Protein AF-A0A947XN58-F1 (afdb_monomer_lite)

Sequence (104 aa):
TLIREDIRVDLPVDSLLEDTEYKRYYKTSRGFSGKNVELFLGNFVSLLARERVGAKKAFDRLQTWECWPVIRDHYAAKDMSEHDIYKHIKKLLEERSVRWGRAI

Foldseek 3Di:
DDDDDPDDDDDPDPPCPVVDPPPPDDDDPVDDDCVVLVVVLLVLLVVCLVVVHALVNSLVVCCPDPCNVVNQVSQVVVVDHSVNVSVVSNVSSVVSNCVVPDDD

Secondary structure (DSSP, 8-state):
---------------GGGT-----PPPPTT---THHHHHHHHHHHHHHHHTT--HHHHHHHHHTSTTHHHHHHHHHTTT--HHHHHHHHHHHHHHHHHHHS---

Structure (mmCIF, N/CA/C/O backbone):
data_AF-A0A947XN58-F1
#
_entry.id   AF-A0A947XN58-F1
#
loop_
_atom_site.group_PDB
_atom_site.id
_atom_site.type_symbol
_atom_site.label_atom_id
_atom_site.label_alt_id
_atom_site.label_comp_id
_atom_site.label_asym_id
_atom_site.label_entity_id
_atom_site.label_seq_id
_atom_site.pdbx_PDB_ins_code
_atom_site.Cartn_x
_atom_site.Cartn_y
_atom_site.Cartn_z
_atom_site.occupancy
_atom_site.B_iso_or_equiv
_atom_site.auth_seq_id
_atom_site.auth_comp_id
_atom_site.auth_asym_id
_atom_site.auth_atom_id
_atom_site.pdbx_PDB_model_num
ATOM 1 N N . THR A 1 1 ? 36.609 -21.634 23.916 1.00 39.34 1 THR A N 1
ATOM 2 C CA . THR A 1 1 ? 37.155 -20.266 23.841 1.00 39.34 1 THR A CA 1
ATOM 3 C C . THR A 1 1 ? 38.098 -20.210 22.663 1.00 39.34 1 THR A C 1
ATOM 5 O O . THR A 1 1 ? 39.184 -20.758 22.751 1.00 39.34 1 THR A O 1
ATOM 8 N N . LEU A 1 2 ? 37.630 -19.700 21.523 1.00 42.56 2 LEU A N 1
ATOM 9 C CA . LEU A 1 2 ? 38.422 -19.603 20.294 1.00 42.56 2 LEU A CA 1
ATOM 10 C C . LEU A 1 2 ? 39.197 -18.284 20.342 1.00 42.56 2 LEU A C 1
ATOM 12 O O . LEU A 1 2 ? 38.598 -17.217 20.467 1.00 42.56 2 LEU A O 1
ATOM 16 N N . ILE A 1 3 ? 40.520 -18.398 20.342 1.00 45.19 3 ILE A N 1
ATOM 17 C CA . ILE A 1 3 ? 41.468 -17.291 20.428 1.00 45.19 3 ILE A CA 1
ATOM 18 C C . ILE A 1 3 ? 41.313 -16.418 19.173 1.00 45.19 3 ILE A C 1
ATOM 20 O O . ILE A 1 3 ? 41.484 -16.890 18.052 1.00 45.19 3 ILE A O 1
ATOM 24 N N . ARG A 1 4 ? 40.941 -15.149 19.381 1.00 55.91 4 ARG A N 1
ATOM 25 C CA . ARG A 1 4 ? 41.134 -14.054 18.423 1.00 55.91 4 ARG A CA 1
ATOM 26 C C . ARG A 1 4 ? 42.607 -13.668 18.491 1.00 55.91 4 ARG A C 1
ATOM 28 O O . ARG A 1 4 ? 43.009 -13.009 19.444 1.00 55.91 4 ARG A O 1
ATOM 35 N N . GLU A 1 5 ? 43.386 -14.076 17.503 1.00 51.00 5 GLU A N 1
ATOM 36 C CA . GLU A 1 5 ? 44.683 -13.464 17.228 1.00 51.00 5 GLU A CA 1
ATOM 37 C C . GLU A 1 5 ? 44.503 -12.499 16.056 1.00 51.00 5 GLU A C 1
ATOM 39 O O . GLU A 1 5 ? 44.243 -12.904 14.924 1.00 51.00 5 GLU A O 1
ATOM 44 N N . ASP A 1 6 ? 44.575 -11.203 16.364 1.00 54.19 6 ASP A N 1
ATOM 45 C CA . ASP A 1 6 ? 44.672 -10.131 15.377 1.00 54.19 6 ASP A CA 1
ATOM 46 C C . ASP A 1 6 ? 46.036 -10.239 14.688 1.00 54.19 6 ASP A C 1
ATOM 48 O O . ASP A 1 6 ? 47.057 -9.763 15.190 1.00 54.19 6 ASP A O 1
ATOM 52 N N . ILE A 1 7 ? 46.062 -10.880 13.524 1.00 62.53 7 ILE A N 1
ATOM 53 C CA . ILE A 1 7 ? 47.239 -10.902 12.660 1.00 62.53 7 ILE A CA 1
ATOM 54 C C . ILE A 1 7 ? 47.328 -9.530 11.983 1.00 62.53 7 ILE A C 1
ATOM 56 O O . ILE A 1 7 ? 46.573 -9.229 11.058 1.00 62.53 7 ILE A O 1
ATOM 60 N N . ARG A 1 8 ? 48.255 -8.682 12.440 1.00 55.50 8 ARG A N 1
ATOM 61 C CA . ARG A 1 8 ? 48.640 -7.462 11.718 1.00 55.50 8 ARG A CA 1
ATOM 62 C C . ARG A 1 8 ? 49.710 -7.815 10.696 1.00 55.50 8 ARG A C 1
ATOM 64 O O . ARG A 1 8 ? 50.862 -8.045 11.049 1.00 55.50 8 ARG A O 1
ATOM 71 N N . VAL A 1 9 ? 49.297 -7.886 9.437 1.00 56.56 9 VAL A N 1
ATOM 72 C CA . VAL A 1 9 ? 50.190 -8.050 8.291 1.00 56.56 9 VAL A CA 1
ATOM 73 C C . VAL A 1 9 ? 50.548 -6.655 7.785 1.00 56.56 9 VAL A C 1
ATOM 75 O O . VAL A 1 9 ? 49.689 -5.969 7.240 1.00 56.56 9 VAL A O 1
ATOM 78 N N . ASP A 1 10 ? 51.793 -6.232 7.998 1.00 53.75 10 ASP A N 1
ATOM 79 C CA . ASP A 1 10 ? 52.326 -4.981 7.452 1.00 53.75 10 ASP A CA 1
ATOM 80 C C . ASP A 1 10 ? 53.003 -5.301 6.112 1.00 53.75 10 ASP A C 1
ATOM 82 O O . ASP A 1 10 ? 54.146 -5.757 6.055 1.00 53.75 10 ASP A O 1
ATOM 86 N N . LEU A 1 11 ? 52.236 -5.188 5.027 1.00 64.81 11 LEU A N 1
ATOM 87 C CA . LEU A 1 11 ? 52.745 -5.267 3.660 1.00 64.81 11 LEU A CA 1
ATOM 88 C C . LEU A 1 11 ? 52.717 -3.851 3.076 1.00 64.81 11 LEU A C 1
ATOM 90 O O . LEU A 1 11 ? 51.692 -3.180 3.212 1.00 64.81 11 LEU A O 1
ATOM 94 N N . PRO A 1 12 ? 53.772 -3.402 2.375 1.00 53.25 12 PRO A N 1
ATOM 95 C CA . PRO A 1 12 ? 53.754 -2.139 1.654 1.00 53.25 12 PRO A CA 1
ATOM 96 C C . PRO A 1 12 ? 52.951 -2.341 0.364 1.00 53.25 12 PRO A C 1
ATOM 98 O O . PRO A 1 12 ? 53.505 -2.485 -0.722 1.00 53.25 12 PRO A O 1
ATOM 101 N N . VAL A 1 13 ? 51.632 -2.459 0.498 1.00 60.12 13 VAL A N 1
ATOM 102 C CA . VAL A 1 13 ? 50.703 -2.406 -0.629 1.00 60.12 13 VAL A CA 1
ATOM 103 C C . VAL A 1 13 ? 50.134 -1.001 -0.638 1.00 60.12 13 VAL A C 1
ATOM 105 O O . VAL A 1 13 ? 49.582 -0.561 0.371 1.00 60.12 13 VAL A O 1
ATOM 108 N N . ASP A 1 14 ? 50.272 -0.305 -1.765 1.00 57.78 14 ASP A N 1
ATOM 109 C CA . ASP A 1 14 ? 49.612 0.980 -1.962 1.00 57.78 14 ASP A CA 1
ATOM 110 C C . ASP A 1 14 ? 48.118 0.822 -1.666 1.00 57.78 14 ASP A C 1
ATOM 112 O O . ASP A 1 14 ? 47.419 -0.035 -2.216 1.00 57.78 14 ASP A O 1
ATOM 116 N N . SER A 1 15 ? 47.639 1.626 -0.724 1.00 53.34 15 SER A N 1
ATOM 117 C CA . SER A 1 15 ? 46.246 1.630 -0.319 1.00 53.34 15 SER A CA 1
ATOM 118 C C . SER A 1 15 ? 45.392 2.128 -1.486 1.00 53.34 15 SER A C 1
ATOM 120 O O . SER A 1 15 ? 45.261 3.329 -1.700 1.00 53.34 15 SER A O 1
ATOM 122 N N . LEU A 1 16 ? 44.743 1.209 -2.209 1.00 58.34 16 LEU A N 1
ATOM 123 C CA . LEU A 1 16 ? 43.744 1.521 -3.246 1.00 58.34 16 LEU A CA 1
ATOM 124 C C . LEU A 1 16 ? 42.492 2.242 -2.696 1.00 58.34 16 LEU A C 1
ATOM 126 O O . LEU A 1 16 ? 41.531 2.452 -3.435 1.00 58.34 16 LEU A O 1
ATOM 130 N N . LEU A 1 17 ? 42.474 2.624 -1.410 1.00 55.31 17 LEU A N 1
ATOM 131 C CA . LEU A 1 17 ? 41.397 3.414 -0.811 1.00 55.31 17 LEU A CA 1
ATOM 132 C C . LEU A 1 17 ? 41.204 4.763 -1.516 1.00 55.31 17 LEU A C 1
ATOM 134 O O . LEU A 1 17 ? 40.074 5.246 -1.552 1.00 55.31 17 LEU A O 1
ATOM 138 N N . GLU A 1 18 ? 42.259 5.343 -2.097 1.00 55.34 18 GLU A N 1
ATOM 139 C CA . GLU A 1 18 ? 42.155 6.606 -2.845 1.00 55.34 18 GLU A CA 1
ATOM 140 C C . GLU A 1 18 ? 41.527 6.435 -4.242 1.00 55.34 18 GLU A C 1
ATOM 142 O O . GLU A 1 18 ? 40.944 7.387 -4.755 1.00 55.34 18 GLU A O 1
ATOM 147 N N . ASP A 1 19 ? 41.537 5.222 -4.813 1.00 53.28 19 ASP A N 1
ATOM 148 C CA . ASP A 1 19 ? 41.035 4.937 -6.172 1.00 53.28 19 ASP A CA 1
ATOM 149 C C . ASP A 1 19 ? 39.647 4.274 -6.209 1.00 53.28 19 ASP A C 1
ATOM 151 O O . ASP A 1 19 ? 39.049 4.075 -7.272 1.00 53.28 19 ASP A O 1
ATOM 155 N N . THR A 1 20 ? 39.072 3.940 -5.053 1.00 55.59 20 THR A N 1
ATOM 156 C CA . THR A 1 20 ? 37.692 3.449 -4.997 1.00 55.59 20 THR A CA 1
ATOM 157 C C . THR A 1 20 ? 36.690 4.600 -4.976 1.00 55.59 20 THR A C 1
ATOM 159 O O . THR A 1 20 ? 36.164 4.975 -3.929 1.00 55.59 20 THR A O 1
ATOM 162 N N . GLU A 1 21 ? 36.347 5.135 -6.151 1.00 57.38 21 GLU A N 1
ATOM 163 C CA . GLU A 1 21 ? 35.138 5.950 -6.295 1.00 57.38 21 GLU A CA 1
ATOM 164 C C . GLU A 1 21 ? 33.920 5.105 -5.891 1.00 57.38 21 GLU A C 1
ATOM 166 O O . GLU A 1 21 ? 33.488 4.203 -6.617 1.00 57.38 21 GLU A O 1
ATOM 171 N N . TYR A 1 22 ? 33.326 5.400 -4.732 1.00 57.16 22 TYR A N 1
ATOM 172 C CA . TYR A 1 22 ? 32.041 4.830 -4.337 1.00 57.16 22 TYR A CA 1
ATOM 173 C C . TYR A 1 22 ? 30.946 5.358 -5.278 1.00 57.16 22 TYR A C 1
ATOM 175 O O . TYR A 1 22 ? 30.226 6.313 -4.981 1.00 57.16 22 TYR A O 1
ATOM 183 N N . LYS A 1 23 ? 30.809 4.743 -6.457 1.00 59.72 23 LYS A N 1
ATOM 184 C CA . LYS A 1 23 ? 29.714 5.027 -7.384 1.00 59.72 23 LYS A CA 1
ATOM 185 C C . LYS A 1 23 ? 28.441 4.459 -6.788 1.00 59.72 23 LYS A C 1
ATOM 187 O O . LYS A 1 23 ? 28.154 3.267 -6.870 1.00 59.72 23 LYS A O 1
ATOM 192 N N . ARG A 1 24 ? 27.652 5.329 -6.162 1.00 60.06 24 ARG A N 1
ATOM 193 C CA . ARG A 1 24 ? 26.309 4.985 -5.699 1.00 60.06 24 ARG A CA 1
ATOM 194 C C . ARG A 1 24 ? 25.415 4.784 -6.924 1.00 60.06 24 ARG A C 1
ATOM 196 O O . ARG A 1 24 ? 24.798 5.725 -7.411 1.00 60.06 24 ARG A O 1
ATOM 203 N N . TYR A 1 25 ? 25.369 3.561 -7.445 1.00 61.66 25 TYR A N 1
ATOM 204 C CA . TYR A 1 25 ? 24.481 3.214 -8.550 1.00 61.66 25 TYR A CA 1
ATOM 205 C C . TYR A 1 25 ? 23.022 3.404 -8.117 1.00 61.66 25 TYR A C 1
ATOM 207 O O . TYR A 1 25 ? 22.540 2.759 -7.182 1.00 61.66 25 TYR A O 1
ATOM 215 N N . TYR A 1 26 ? 22.311 4.311 -8.788 1.00 65.44 26 TYR A N 1
ATOM 216 C CA . TYR A 1 26 ? 20.874 4.475 -8.599 1.00 65.44 26 TYR A CA 1
ATOM 217 C C . TYR A 1 26 ? 20.127 3.300 -9.232 1.00 65.44 26 TYR A C 1
ATOM 219 O O . TYR A 1 26 ? 20.509 2.799 -10.292 1.00 65.44 26 TYR A O 1
ATOM 227 N N . LYS A 1 27 ? 19.037 2.861 -8.593 1.00 67.06 27 LYS A N 1
ATOM 228 C CA . LYS A 1 27 ? 18.167 1.842 -9.188 1.00 67.06 27 LYS A CA 1
ATOM 229 C C . LYS A 1 27 ? 17.546 2.397 -10.467 1.00 67.06 27 LYS A C 1
ATOM 231 O O . LYS A 1 27 ? 16.967 3.480 -10.459 1.00 67.06 27 LYS A O 1
ATOM 236 N N . THR A 1 28 ? 17.656 1.641 -11.551 1.00 66.81 28 THR A N 1
ATOM 237 C CA . THR A 1 28 ? 17.031 1.988 -12.827 1.00 66.81 28 THR A CA 1
ATO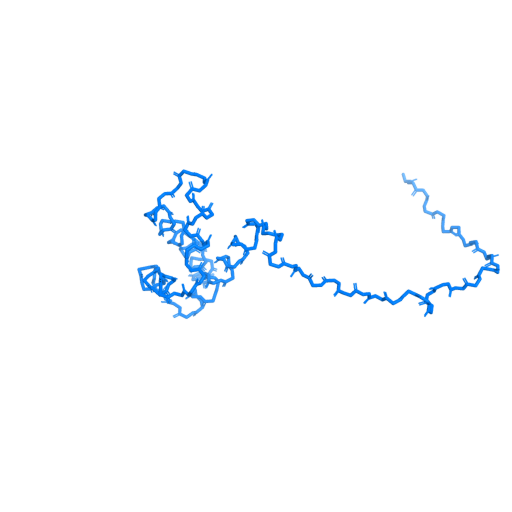M 238 C C . THR A 1 28 ? 15.554 1.597 -12.816 1.00 66.81 28 THR A C 1
ATOM 240 O O . THR A 1 28 ? 15.152 0.645 -12.144 1.00 66.81 28 THR A O 1
ATOM 243 N N . SER A 1 29 ? 14.734 2.305 -13.595 1.00 66.81 29 SER A N 1
ATOM 244 C CA . SER A 1 29 ? 13.294 2.029 -13.732 1.00 66.81 29 SER A CA 1
ATOM 245 C C . SER A 1 29 ? 12.980 0.641 -14.307 1.00 66.81 29 SER A C 1
ATOM 247 O O . SER A 1 29 ? 11.873 0.144 -14.133 1.00 66.81 29 SER A O 1
ATOM 249 N N . ARG A 1 30 ? 13.953 -0.005 -14.965 1.00 64.12 30 ARG A N 1
ATOM 250 C CA . ARG A 1 30 ? 13.805 -1.326 -15.597 1.00 64.12 30 ARG A CA 1
ATOM 251 C C . ARG A 1 30 ? 13.887 -2.499 -14.612 1.00 64.12 30 ARG A C 1
ATOM 253 O O . ARG A 1 30 ? 13.385 -3.572 -14.919 1.00 64.12 30 ARG A O 1
ATOM 260 N N . GLY A 1 31 ? 14.505 -2.310 -13.443 1.00 61.50 31 GLY A N 1
ATOM 261 C CA . GLY A 1 31 ? 14.707 -3.353 -12.431 1.00 61.50 31 GLY A CA 1
ATOM 262 C C . GLY A 1 31 ? 13.688 -3.267 -11.298 1.00 61.50 31 GLY A C 1
ATOM 263 O O . GLY A 1 31 ? 14.055 -2.998 -10.151 1.00 61.50 31 GLY A O 1
ATOM 264 N N . PHE A 1 32 ? 12.402 -3.436 -11.606 1.00 67.50 32 PHE A N 1
ATOM 265 C CA . PHE A 1 32 ? 11.358 -3.383 -10.587 1.00 67.50 32 PHE A CA 1
ATOM 266 C C . PHE A 1 32 ? 11.380 -4.649 -9.719 1.00 67.50 32 PHE A C 1
ATOM 268 O O . PHE A 1 32 ? 10.968 -5.728 -10.130 1.00 67.50 32 PHE A O 1
ATOM 275 N N . SER A 1 33 ? 11.859 -4.508 -8.484 1.00 67.12 33 SER A N 1
ATOM 276 C CA . SER A 1 33 ? 11.679 -5.514 -7.440 1.00 67.12 33 SER A CA 1
ATOM 277 C C . SER A 1 33 ? 10.435 -5.143 -6.643 1.00 67.12 33 SER A C 1
A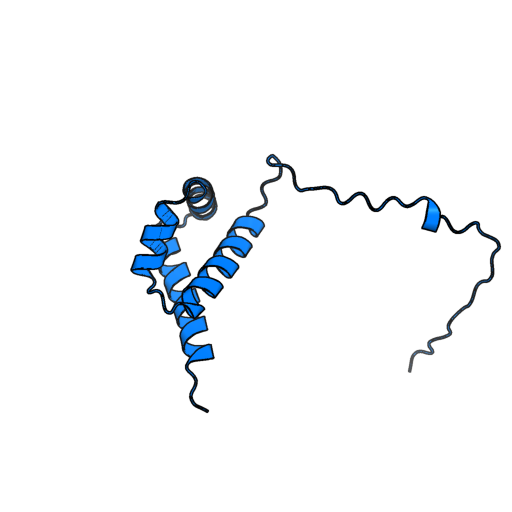TOM 279 O O . SER A 1 33 ? 10.391 -4.058 -6.057 1.00 67.12 33 SER A O 1
ATOM 281 N N . GLY A 1 34 ? 9.452 -6.046 -6.567 1.00 78.56 34 GLY A N 1
ATOM 282 C CA . GLY A 1 34 ? 8.232 -5.866 -5.764 1.00 78.56 34 GLY A CA 1
ATOM 283 C C . GLY A 1 34 ? 8.494 -5.472 -4.301 1.00 78.56 34 GLY A C 1
ATOM 284 O O . GLY A 1 34 ? 7.652 -4.853 -3.659 1.00 78.56 34 GLY A O 1
ATOM 285 N N . LYS A 1 35 ? 9.716 -5.699 -3.803 1.00 84.88 35 LYS A N 1
ATOM 286 C CA . LYS A 1 35 ? 10.190 -5.222 -2.500 1.00 84.88 35 LYS A CA 1
ATOM 287 C C . LYS A 1 35 ? 10.081 -3.703 -2.318 1.00 84.88 35 LYS A C 1
ATOM 289 O O . LYS A 1 35 ? 9.849 -3.247 -1.204 1.00 84.88 35 LYS A O 1
ATOM 294 N N . ASN A 1 36 ? 10.219 -2.908 -3.382 1.00 87.31 36 ASN A N 1
ATOM 295 C CA . ASN A 1 36 ? 10.020 -1.458 -3.292 1.00 87.31 36 ASN A CA 1
ATOM 296 C C . ASN A 1 36 ? 8.553 -1.101 -2.988 1.00 87.31 36 ASN A C 1
ATOM 298 O O . ASN A 1 36 ? 8.322 -0.148 -2.249 1.00 87.31 36 ASN A O 1
ATOM 302 N N . VAL A 1 37 ? 7.578 -1.864 -3.505 1.00 89.50 37 VAL A N 1
ATOM 303 C CA . VAL A 1 37 ? 6.149 -1.663 -3.195 1.00 89.50 37 VAL A CA 1
ATOM 304 C C . VAL A 1 37 ? 5.869 -1.981 -1.735 1.00 89.50 37 VAL A C 1
ATOM 306 O O . VAL A 1 37 ? 5.232 -1.186 -1.049 1.00 89.50 37 VAL A O 1
ATOM 309 N N . GLU A 1 38 ? 6.395 -3.097 -1.235 1.00 89.44 38 GLU A N 1
ATOM 310 C CA . GLU A 1 38 ? 6.224 -3.488 0.168 1.00 89.44 38 GLU A CA 1
ATOM 311 C C . GLU A 1 38 ? 6.850 -2.460 1.125 1.00 89.44 38 GLU A C 1
ATOM 313 O O . GLU A 1 38 ? 6.223 -2.056 2.107 1.00 89.44 38 GLU A O 1
ATOM 318 N N . LEU A 1 39 ? 8.055 -1.968 0.809 1.00 91.00 39 LEU A N 1
ATOM 319 C CA . LEU A 1 39 ? 8.713 -0.900 1.570 1.00 91.00 39 LEU A CA 1
ATOM 320 C C . LEU A 1 39 ? 7.916 0.407 1.529 1.00 91.00 39 LEU A C 1
ATOM 322 O O . LEU A 1 39 ? 7.726 1.046 2.566 1.00 91.00 39 LEU A O 1
ATOM 326 N N . PHE A 1 40 ? 7.438 0.802 0.347 1.00 92.06 40 PHE A N 1
ATOM 327 C CA . PHE A 1 40 ? 6.615 1.996 0.185 1.00 92.06 40 PHE A CA 1
ATOM 328 C C . PHE A 1 40 ? 5.340 1.906 1.027 1.00 92.06 40 PHE A C 1
ATOM 330 O O . PHE A 1 40 ? 5.074 2.815 1.810 1.00 92.06 40 PHE A O 1
ATOM 337 N N . LEU A 1 41 ? 4.597 0.799 0.938 1.00 91.75 41 LEU A N 1
ATOM 338 C CA . LEU A 1 41 ? 3.377 0.596 1.719 1.00 91.75 41 LEU A CA 1
ATOM 339 C C . LEU A 1 41 ? 3.649 0.591 3.223 1.00 91.75 41 LEU A C 1
ATOM 341 O O . LEU A 1 41 ? 2.911 1.219 3.981 1.00 91.75 41 LEU A O 1
ATOM 345 N N . GLY A 1 42 ? 4.735 -0.045 3.665 1.00 91.94 42 GLY A N 1
ATOM 346 C CA . GLY A 1 42 ? 5.150 -0.016 5.065 1.00 91.94 42 GLY A CA 1
ATOM 347 C C . GLY A 1 42 ? 5.406 1.405 5.578 1.00 91.94 42 GLY A C 1
ATOM 348 O O . GLY A 1 42 ? 4.944 1.758 6.670 1.00 91.94 42 GLY A O 1
ATOM 349 N N . ASN A 1 43 ? 6.095 2.235 4.790 1.00 92.75 43 ASN A N 1
ATOM 350 C CA . ASN A 1 43 ? 6.370 3.635 5.126 1.00 92.75 43 ASN A CA 1
ATOM 351 C C . ASN A 1 43 ? 5.100 4.490 5.091 1.00 92.75 43 ASN A C 1
ATOM 353 O O . ASN A 1 43 ? 4.825 5.219 6.042 1.00 92.75 43 ASN A O 1
ATOM 357 N N . PHE A 1 44 ? 4.294 4.346 4.040 1.00 93.12 44 PHE A N 1
ATOM 358 C CA . PHE A 1 44 ? 3.017 5.032 3.866 1.00 93.12 44 PHE A CA 1
ATOM 359 C C . PHE A 1 44 ? 2.088 4.799 5.061 1.00 93.12 44 PHE A C 1
ATOM 361 O O . PHE A 1 44 ? 1.652 5.749 5.710 1.00 93.12 44 PHE A O 1
ATOM 368 N N . VAL A 1 45 ? 1.869 3.536 5.433 1.00 91.88 45 VAL A N 1
ATOM 369 C CA . VAL A 1 45 ? 1.024 3.182 6.581 1.00 91.88 45 VAL A CA 1
ATOM 370 C C . VAL A 1 45 ? 1.603 3.714 7.896 1.00 91.88 45 VAL A C 1
ATOM 372 O O . VAL A 1 45 ? 0.860 4.156 8.770 1.00 91.88 45 VAL A O 1
ATOM 375 N N . SER A 1 46 ? 2.930 3.739 8.035 1.00 89.94 46 SER A N 1
ATOM 376 C CA . SER A 1 46 ? 3.590 4.288 9.227 1.00 89.94 46 SER A CA 1
ATOM 377 C C . SER A 1 46 ? 3.427 5.805 9.371 1.00 89.94 46 SER A C 1
ATOM 379 O O . SER A 1 46 ? 3.404 6.299 10.499 1.00 89.94 46 SER A O 1
ATOM 381 N N . LEU A 1 47 ? 3.329 6.551 8.269 1.00 91.12 47 LEU A N 1
ATOM 382 C CA . LEU A 1 47 ? 3.037 7.988 8.296 1.00 91.12 47 LEU A CA 1
ATOM 383 C C . LEU A 1 47 ? 1.559 8.237 8.611 1.00 91.12 47 LEU A C 1
ATOM 385 O O . LEU A 1 47 ? 1.239 9.023 9.496 1.00 91.12 47 LEU A O 1
ATOM 389 N N . LEU A 1 48 ? 0.656 7.496 7.971 1.00 90.88 48 LEU A N 1
ATOM 390 C CA . LEU A 1 48 ? -0.783 7.629 8.202 1.00 90.88 48 LEU A CA 1
ATOM 391 C C . LEU A 1 48 ? -1.211 7.282 9.630 1.00 90.88 48 LEU A C 1
ATOM 393 O O . LEU A 1 48 ? -2.111 7.923 10.171 1.00 90.88 48 LEU A O 1
ATOM 397 N N . ALA A 1 49 ? -0.557 6.297 10.250 1.00 89.38 49 ALA A N 1
ATOM 398 C CA . ALA A 1 49 ? -0.797 5.951 11.647 1.00 89.38 49 ALA A CA 1
ATOM 399 C C . ALA A 1 49 ? -0.475 7.121 12.597 1.00 89.38 49 ALA A C 1
ATOM 401 O O . ALA A 1 49 ? -1.203 7.332 13.564 1.00 89.38 49 ALA A O 1
ATOM 402 N N . ARG A 1 50 ? 0.573 7.911 12.308 1.00 86.81 50 ARG A N 1
ATOM 403 C CA . ARG A 1 50 ? 0.941 9.097 13.107 1.00 86.81 50 ARG A CA 1
ATOM 404 C C . ARG A 1 50 ? -0.122 10.185 13.025 1.00 86.81 50 ARG A C 1
ATOM 406 O O . ARG A 1 50 ? -0.508 10.742 14.045 1.00 86.81 50 ARG A O 1
ATOM 413 N N . GLU A 1 51 ? -0.659 10.396 11.830 1.00 88.50 51 GLU A N 1
ATOM 414 C CA . GLU A 1 51 ? -1.722 11.369 11.561 1.00 88.50 51 GLU A CA 1
ATOM 415 C C . GLU A 1 51 ? -3.130 10.857 11.932 1.00 88.50 51 GLU A C 1
ATOM 417 O O . GLU A 1 51 ? -4.132 11.508 11.637 1.00 88.50 51 GLU A O 1
ATOM 422 N N . ARG A 1 52 ? -3.237 9.670 12.555 1.00 86.44 52 ARG A N 1
ATOM 423 C CA . ARG A 1 52 ? -4.504 9.010 12.932 1.00 86.44 52 ARG A CA 1
ATOM 424 C C . ARG A 1 52 ? -5.496 8.888 11.766 1.00 86.44 52 ARG A C 1
ATOM 426 O O . ARG A 1 52 ? -6.713 8.975 11.945 1.00 86.44 52 ARG A O 1
ATOM 433 N N . VAL A 1 53 ? -4.987 8.671 10.554 1.00 89.38 53 VAL A N 1
ATOM 434 C CA . VAL A 1 53 ? -5.823 8.520 9.360 1.00 89.38 53 VAL A CA 1
ATOM 435 C C . VAL A 1 53 ? -6.428 7.117 9.323 1.00 89.38 53 VAL A C 1
ATOM 437 O O . VAL A 1 53 ? -5.724 6.112 9.397 1.00 89.38 53 VAL A O 1
ATOM 440 N N . GLY A 1 54 ? -7.752 7.041 9.173 1.00 89.06 54 GLY A N 1
ATOM 441 C CA . GLY A 1 54 ? -8.467 5.771 9.047 1.00 89.06 54 GLY A CA 1
ATOM 442 C C . GLY A 1 54 ? -8.183 5.041 7.728 1.00 89.06 54 GLY A C 1
ATOM 443 O O . GLY A 1 54 ? -7.966 5.666 6.689 1.00 89.06 54 GLY A O 1
ATOM 444 N N . ALA A 1 55 ? -8.274 3.707 7.753 1.00 91.00 55 ALA A N 1
ATOM 445 C CA . ALA A 1 55 ? -7.939 2.835 6.621 1.00 91.00 55 ALA A CA 1
ATOM 446 C C . ALA A 1 55 ? -8.713 3.145 5.330 1.00 91.00 55 ALA A C 1
ATOM 448 O O . ALA A 1 55 ? -8.149 3.059 4.246 1.00 91.00 55 ALA A O 1
ATOM 449 N N . LYS A 1 56 ? -9.987 3.547 5.435 1.00 92.31 56 LYS A N 1
ATOM 450 C CA . LYS A 1 56 ? -10.805 3.928 4.271 1.00 92.31 56 LYS A CA 1
ATOM 451 C C . LYS A 1 56 ? -10.225 5.152 3.558 1.00 92.31 56 LYS A C 1
ATOM 453 O O . LYS A 1 56 ? -9.858 5.071 2.397 1.00 92.31 56 LYS A O 1
ATOM 458 N N . LYS A 1 57 ? -10.025 6.247 4.300 1.00 93.25 57 LYS A N 1
ATOM 459 C CA . LYS A 1 57 ? -9.439 7.489 3.771 1.00 93.25 57 LYS A CA 1
ATOM 460 C C . LYS A 1 57 ? -8.019 7.269 3.239 1.00 93.25 57 LYS A C 1
ATOM 462 O O . LYS A 1 57 ? -7.647 7.870 2.240 1.00 93.25 57 LYS A O 1
ATOM 467 N N . ALA A 1 58 ? -7.231 6.425 3.902 1.00 92.06 58 ALA A N 1
ATOM 468 C CA . ALA A 1 58 ? -5.899 6.039 3.447 1.00 92.06 58 ALA A CA 1
ATOM 469 C C . ALA A 1 58 ? -5.929 5.336 2.084 1.00 92.06 58 ALA A C 1
ATOM 471 O O . ALA A 1 58 ? -5.157 5.686 1.195 1.00 92.06 58 ALA A O 1
ATOM 472 N N . PHE A 1 59 ? -6.828 4.364 1.928 1.00 95.19 59 PHE A N 1
ATOM 473 C CA . PHE A 1 59 ? -6.979 3.593 0.703 1.00 95.19 59 PHE A CA 1
ATOM 474 C C . PHE A 1 59 ? -7.494 4.455 -0.454 1.00 95.19 59 PHE A C 1
ATOM 476 O O . PHE A 1 59 ? -6.870 4.469 -1.510 1.00 95.19 59 PHE A O 1
ATOM 483 N N . ASP A 1 60 ? -8.527 5.268 -0.218 1.00 95.00 60 ASP A N 1
ATOM 484 C CA . ASP A 1 60 ? -9.067 6.190 -1.225 1.00 95.00 60 ASP A CA 1
ATOM 485 C C . ASP A 1 60 ? -7.981 7.156 -1.739 1.00 95.00 60 ASP A C 1
ATOM 487 O O . ASP A 1 60 ? -7.904 7.456 -2.926 1.00 95.00 60 ASP A O 1
ATOM 491 N N . ARG A 1 61 ? -7.094 7.633 -0.850 1.00 92.62 61 ARG A N 1
ATOM 492 C CA . ARG A 1 61 ? -5.961 8.492 -1.233 1.00 92.62 61 ARG A CA 1
ATOM 493 C C . ARG A 1 61 ? -4.863 7.738 -1.964 1.00 92.62 61 ARG A C 1
ATOM 495 O O . ARG A 1 61 ? -4.263 8.306 -2.866 1.00 92.62 61 ARG A O 1
ATOM 502 N N . LEU A 1 62 ? -4.595 6.491 -1.593 1.00 93.94 62 LEU A N 1
ATOM 503 C CA . LEU A 1 62 ? -3.602 5.668 -2.275 1.00 93.94 62 LEU A CA 1
ATOM 504 C C . LEU A 1 62 ? -3.985 5.442 -3.744 1.00 93.94 62 LEU A C 1
ATOM 506 O O . LEU A 1 62 ? -3.118 5.503 -4.610 1.00 93.94 62 LEU A O 1
ATOM 510 N N . GLN A 1 63 ? -5.277 5.248 -4.021 1.00 94.69 63 GLN A N 1
ATOM 511 C CA . GLN A 1 63 ? -5.796 5.051 -5.377 1.00 94.69 63 GLN A CA 1
ATOM 512 C C . GLN A 1 63 ? -5.661 6.289 -6.276 1.00 94.69 63 GLN A C 1
ATOM 514 O O . GLN A 1 63 ? -5.650 6.151 -7.495 1.00 94.69 63 GLN A O 1
ATOM 519 N N . THR A 1 64 ? -5.537 7.494 -5.707 1.00 95.50 64 THR A N 1
ATOM 520 C CA . THR A 1 64 ? -5.412 8.734 -6.493 1.00 95.50 64 THR A CA 1
ATOM 521 C C . THR A 1 64 ? -3.969 9.041 -6.899 1.00 95.50 64 THR A C 1
ATOM 523 O O . THR A 1 64 ? -3.728 10.072 -7.517 1.00 95.50 64 THR A O 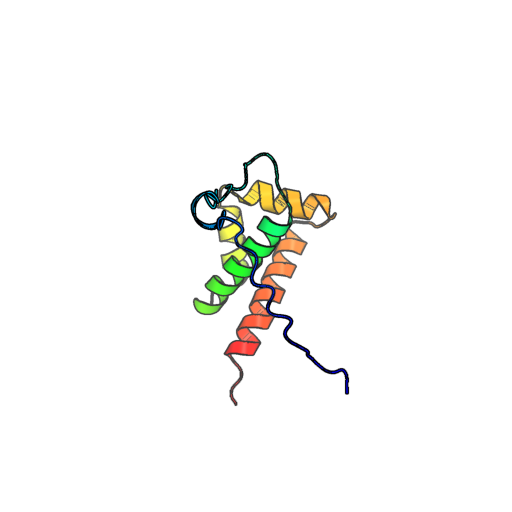1
ATOM 526 N N . TRP A 1 65 ? -2.990 8.240 -6.473 1.00 93.19 65 TRP A N 1
ATOM 527 C CA . TRP A 1 65 ? -1.576 8.481 -6.761 1.00 93.19 65 TRP A CA 1
ATOM 528 C C . TRP A 1 65 ? -1.166 7.785 -8.060 1.00 93.19 65 TRP A C 1
ATOM 530 O O . TRP A 1 65 ? -1.566 6.654 -8.313 1.00 93.19 65 TRP A O 1
ATOM 540 N N . GLU A 1 66 ? -0.272 8.406 -8.832 1.00 92.81 66 GLU A N 1
ATOM 541 C CA . GLU A 1 66 ? 0.213 7.861 -10.116 1.00 92.81 66 GLU A CA 1
ATOM 542 C C . GLU A 1 66 ? 0.913 6.499 -9.991 1.00 92.81 66 GLU A C 1
ATOM 544 O O . GLU A 1 66 ? 0.999 5.732 -10.946 1.00 92.81 66 GLU A O 1
ATOM 549 N N . CYS A 1 67 ? 1.415 6.159 -8.800 1.00 90.00 67 CYS A N 1
ATOM 550 C CA . CYS A 1 67 ? 2.015 4.855 -8.536 1.00 90.00 67 CYS A CA 1
ATOM 551 C C . CYS A 1 67 ? 0.989 3.749 -8.231 1.00 90.00 67 CYS A C 1
ATOM 553 O O . CYS A 1 67 ? 1.387 2.589 -8.108 1.00 90.00 67 CYS A O 1
ATOM 555 N N . TRP A 1 68 ? -0.308 4.065 -8.122 1.00 94.12 68 TRP A N 1
ATOM 556 C CA . TRP A 1 68 ? -1.351 3.086 -7.810 1.00 94.12 68 TRP A CA 1
ATOM 557 C C . TRP A 1 68 ? -1.376 1.881 -8.761 1.00 94.12 68 TRP A C 1
ATOM 559 O O . TRP A 1 68 ? -1.389 0.761 -8.245 1.00 94.12 68 TRP A O 1
ATOM 569 N N . PRO A 1 69 ? -1.301 2.036 -10.101 1.00 93.62 69 PRO A N 1
ATOM 570 C CA . PRO A 1 69 ? -1.297 0.890 -11.011 1.00 93.62 69 PRO A CA 1
ATOM 571 C C . PRO A 1 69 ? -0.154 -0.085 -10.710 1.00 93.62 69 PRO A C 1
ATOM 573 O O . PRO A 1 69 ? -0.371 -1.287 -10.659 1.00 93.62 69 PRO A O 1
ATOM 576 N N . VAL A 1 70 ? 1.036 0.428 -10.382 1.00 91.62 70 VAL A N 1
ATOM 577 C CA . VAL A 1 70 ? 2.206 -0.395 -10.030 1.00 91.62 70 VAL A CA 1
ATOM 578 C C . VAL A 1 70 ? 1.963 -1.204 -8.754 1.00 91.62 70 VAL A C 1
ATOM 580 O O . VAL A 1 70 ? 2.365 -2.363 -8.658 1.00 91.62 70 VAL A O 1
ATOM 583 N N . ILE A 1 71 ? 1.304 -0.601 -7.762 1.00 92.44 71 ILE A N 1
ATOM 584 C CA . ILE A 1 71 ? 0.949 -1.277 -6.511 1.00 92.44 71 ILE A CA 1
ATOM 585 C C . ILE A 1 71 ? -0.116 -2.336 -6.787 1.00 92.44 71 ILE A C 1
ATOM 587 O O . ILE A 1 71 ? 0.066 -3.490 -6.413 1.00 92.44 71 ILE A O 1
ATOM 591 N N . ARG A 1 72 ? -1.202 -1.969 -7.470 1.00 94.19 72 ARG A N 1
A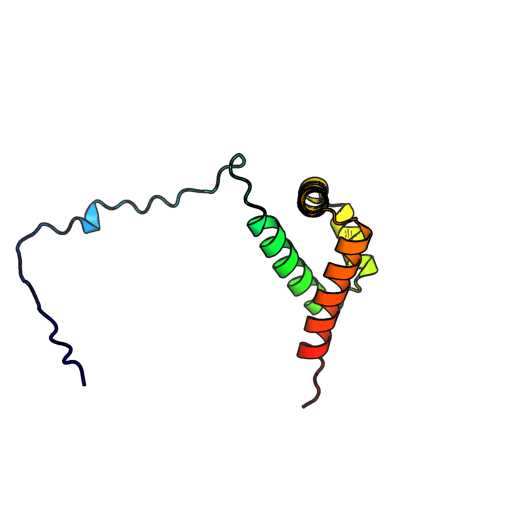TOM 592 C CA . ARG A 1 72 ? -2.287 -2.887 -7.822 1.00 94.19 72 ARG A CA 1
ATOM 593 C C . ARG A 1 72 ? -1.759 -4.093 -8.595 1.00 94.19 72 ARG A C 1
ATOM 595 O O . ARG A 1 72 ? -2.042 -5.219 -8.208 1.00 94.19 72 ARG A O 1
ATOM 602 N N . ASP A 1 73 ? -0.944 -3.868 -9.620 1.00 92.75 73 ASP A N 1
ATOM 603 C CA . ASP A 1 73 ? -0.408 -4.930 -10.472 1.00 92.75 73 ASP A CA 1
ATOM 604 C C . ASP A 1 73 ? 0.569 -5.836 -9.695 1.00 92.75 73 ASP A C 1
ATOM 606 O O . ASP A 1 73 ? 0.577 -7.051 -9.886 1.00 92.75 73 ASP A O 1
ATOM 610 N N . HIS A 1 74 ? 1.332 -5.282 -8.740 1.00 91.88 74 HIS A N 1
ATOM 611 C CA . HIS A 1 74 ? 2.173 -6.075 -7.836 1.00 91.88 74 HIS A CA 1
ATOM 612 C C . HIS A 1 74 ? 1.363 -7.047 -6.962 1.00 91.88 74 HIS A C 1
ATOM 614 O O . HIS A 1 74 ? 1.809 -8.170 -6.721 1.00 91.88 74 HIS A O 1
ATOM 620 N N . TYR A 1 75 ? 0.197 -6.624 -6.472 1.00 92.56 75 TYR A N 1
ATOM 621 C CA . TYR A 1 75 ? -0.694 -7.477 -5.682 1.00 92.56 75 TYR A CA 1
ATOM 622 C C . TYR A 1 75 ? -1.507 -8.433 -6.564 1.00 92.56 75 TYR A C 1
ATOM 624 O O . TYR A 1 75 ? -1.674 -9.593 -6.197 1.00 92.56 75 TYR A O 1
ATOM 632 N N . ALA A 1 76 ? -1.923 -8.000 -7.755 1.00 93.75 76 ALA A N 1
ATOM 633 C CA . ALA A 1 76 ? -2.600 -8.851 -8.729 1.00 93.75 76 ALA A CA 1
ATOM 634 C C . ALA A 1 76 ? -1.709 -10.020 -9.184 1.00 93.75 76 ALA A C 1
ATOM 636 O O . ALA A 1 76 ? -2.190 -11.137 -9.314 1.00 93.75 76 ALA A O 1
ATOM 637 N N . ALA A 1 77 ? -0.394 -9.804 -9.319 1.00 92.31 77 ALA A N 1
ATOM 638 C CA . ALA A 1 77 ? 0.578 -10.870 -9.585 1.00 92.31 77 ALA A CA 1
ATOM 639 C C . ALA A 1 77 ? 0.699 -11.914 -8.451 1.00 92.31 77 ALA A C 1
ATOM 641 O O . ALA A 1 77 ? 1.344 -12.944 -8.631 1.00 92.31 77 ALA A O 1
ATOM 642 N N . LYS A 1 78 ? 0.114 -11.637 -7.278 1.00 91.94 78 LYS A N 1
ATOM 643 C CA . LYS A 1 78 ? 0.004 -12.542 -6.123 1.00 91.94 78 LYS A CA 1
ATOM 644 C C . LYS A 1 78 ? -1.438 -13.047 -5.928 1.00 91.94 78 LYS A C 1
ATOM 646 O O . LYS A 1 78 ? -1.777 -13.459 -4.821 1.00 91.94 78 LYS A O 1
ATOM 651 N N . ASP A 1 79 ? -2.288 -12.935 -6.952 1.00 94.06 79 ASP A N 1
ATOM 652 C CA . ASP A 1 79 ? -3.720 -13.273 -6.922 1.00 94.06 79 ASP A CA 1
ATOM 653 C C . ASP A 1 79 ? -4.522 -12.518 -5.844 1.00 94.06 79 ASP A C 1
ATOM 655 O O . ASP A 1 79 ? -5.539 -12.995 -5.340 1.00 94.06 79 ASP A O 1
ATOM 659 N N . MET A 1 80 ? -4.069 -11.317 -5.470 1.00 94.12 80 MET A N 1
ATOM 660 C CA . MET A 1 80 ? -4.736 -10.480 -4.474 1.00 94.12 80 MET A CA 1
ATOM 661 C C . MET A 1 80 ? -5.576 -9.393 -5.139 1.00 94.12 80 MET A C 1
ATOM 663 O O . MET A 1 80 ? -5.107 -8.660 -6.012 1.00 94.12 80 MET A O 1
ATOM 667 N N . SER A 1 81 ? -6.815 -9.248 -4.674 1.00 95.25 81 SER A N 1
ATOM 668 C CA . SER A 1 81 ? -7.731 -8.207 -5.139 1.00 95.25 81 SER A CA 1
ATOM 669 C C . SER A 1 81 ? -7.449 -6.855 -4.474 1.00 95.25 81 SER A C 1
ATOM 671 O O . SER A 1 81 ? -6.799 -6.767 -3.430 1.00 95.25 81 SER A O 1
ATOM 673 N N . GLU A 1 82 ? -8.021 -5.775 -5.013 1.00 94.06 82 GLU A N 1
ATOM 674 C CA . GLU A 1 82 ? -7.978 -4.454 -4.366 1.00 94.06 82 GLU A CA 1
ATOM 675 C C . GLU A 1 82 ? -8.568 -4.472 -2.947 1.00 94.06 82 GLU A C 1
ATOM 677 O O . GLU A 1 82 ? -8.086 -3.781 -2.045 1.00 94.06 82 GLU A O 1
ATOM 682 N N . HIS A 1 83 ? -9.575 -5.317 -2.718 1.00 94.88 83 HIS A N 1
ATOM 683 C CA . HIS A 1 83 ? -10.159 -5.515 -1.399 1.00 94.88 83 HIS A CA 1
ATOM 684 C C . HIS A 1 83 ? -9.167 -6.157 -0.413 1.00 94.88 83 HIS A C 1
ATOM 686 O O . HIS A 1 83 ? -9.169 -5.825 0.776 1.00 94.88 83 HIS A O 1
ATOM 692 N N . ASP A 1 84 ? -8.277 -7.026 -0.894 1.00 95.00 84 ASP A N 1
ATOM 693 C CA . ASP A 1 84 ? -7.216 -7.620 -0.078 1.00 95.00 84 ASP A CA 1
ATOM 694 C C . ASP A 1 84 ? -6.120 -6.602 0.244 1.00 95.00 84 ASP A C 1
ATOM 696 O O . ASP A 1 84 ? -5.625 -6.578 1.372 1.00 95.00 84 ASP A O 1
ATOM 700 N N . ILE A 1 85 ? -5.809 -5.689 -0.685 1.00 93.94 85 ILE A N 1
ATOM 701 C CA . ILE A 1 85 ? -4.921 -4.544 -0.425 1.00 93.94 85 ILE A CA 1
ATOM 702 C C . ILE A 1 85 ? -5.512 -3.662 0.683 1.00 93.94 85 ILE A C 1
ATOM 704 O O . ILE A 1 85 ? -4.816 -3.302 1.636 1.00 93.94 85 ILE A O 1
ATOM 708 N N . TYR A 1 86 ? -6.812 -3.360 0.611 1.00 95.75 86 TYR A N 1
ATOM 709 C CA . TYR A 1 86 ? -7.511 -2.616 1.659 1.00 95.75 86 TYR A CA 1
ATOM 710 C C . TYR A 1 86 ? -7.427 -3.324 3.021 1.00 95.75 86 TYR A C 1
ATOM 712 O O . TYR A 1 86 ? -7.053 -2.703 4.021 1.00 95.75 86 TYR A O 1
ATOM 720 N N . LYS A 1 87 ? -7.723 -4.632 3.073 1.00 96.06 87 LYS A N 1
ATOM 721 C CA . LYS A 1 87 ? -7.603 -5.441 4.300 1.00 96.06 87 LYS A CA 1
ATOM 722 C C . LYS A 1 87 ? -6.180 -5.431 4.852 1.00 96.06 87 LYS A C 1
ATOM 724 O O . LYS A 1 87 ? -5.997 -5.293 6.062 1.00 96.06 87 LYS A O 1
ATOM 729 N N . HIS A 1 88 ? -5.184 -5.540 3.977 1.00 93.19 88 HIS A N 1
ATOM 730 C CA . HIS A 1 88 ? -3.773 -5.488 4.340 1.00 93.19 88 HIS A CA 1
ATOM 731 C C . HIS A 1 88 ? -3.432 -4.145 5.001 1.00 93.19 88 HIS A C 1
ATOM 733 O O . HIS A 1 88 ? -2.881 -4.120 6.102 1.00 93.19 88 HIS A O 1
ATOM 739 N N . ILE A 1 89 ? -3.799 -3.022 4.376 1.00 92.75 89 ILE A N 1
ATOM 740 C CA . ILE A 1 89 ? -3.549 -1.677 4.916 1.00 92.75 89 ILE A CA 1
ATOM 741 C C . ILE A 1 89 ? -4.269 -1.479 6.251 1.00 92.75 89 ILE A C 1
ATOM 743 O O . ILE A 1 89 ? -3.676 -0.958 7.196 1.00 92.75 89 ILE A O 1
ATOM 747 N N . LYS A 1 90 ? -5.525 -1.928 6.351 1.00 93.81 90 LYS A N 1
ATOM 748 C CA . LYS A 1 90 ? -6.308 -1.869 7.588 1.00 93.81 90 LYS A CA 1
ATOM 749 C C . LYS A 1 90 ? -5.597 -2.597 8.731 1.00 93.81 90 LYS A C 1
ATOM 751 O O . LYS A 1 90 ? -5.375 -1.989 9.775 1.00 93.81 90 LYS A O 1
ATOM 756 N N . LYS A 1 91 ? -5.165 -3.841 8.504 1.00 92.94 91 LYS A N 1
ATOM 757 C CA . LYS A 1 91 ? -4.415 -4.632 9.490 1.00 92.94 91 LYS A CA 1
ATOM 758 C C . LYS A 1 91 ? -3.133 -3.919 9.931 1.00 92.94 91 LYS A C 1
ATOM 760 O O . LYS A 1 91 ? -2.876 -3.778 11.123 1.00 92.94 91 LYS A O 1
ATOM 765 N N . LEU A 1 92 ? -2.352 -3.411 8.977 1.00 90.88 92 LEU A N 1
ATOM 766 C CA . LEU A 1 92 ? -1.106 -2.694 9.260 1.00 90.88 92 LEU A CA 1
ATOM 767 C C . LEU A 1 92 ? -1.319 -1.398 10.065 1.00 90.88 92 LEU A C 1
ATOM 769 O O . LEU A 1 92 ? -0.455 -1.031 10.868 1.00 90.88 92 LEU A O 1
ATOM 773 N N . LEU A 1 93 ? -2.425 -0.686 9.838 1.00 90.06 93 LEU A N 1
ATOM 774 C CA . LEU A 1 93 ? -2.800 0.492 10.624 1.00 90.06 93 LEU A CA 1
ATOM 775 C C . LEU A 1 93 ? -3.209 0.098 12.044 1.00 90.06 93 LEU A C 1
ATOM 777 O O . LEU A 1 93 ? -2.726 0.704 12.996 1.00 90.06 93 LEU A O 1
ATOM 781 N N . GLU A 1 94 ? -4.049 -0.926 12.198 1.00 88.62 94 GLU A N 1
ATOM 782 C CA . GLU A 1 94 ? -4.500 -1.426 13.504 1.00 88.62 94 GLU A CA 1
ATOM 783 C C . GLU A 1 94 ? -3.317 -1.868 14.377 1.00 88.62 94 GLU A C 1
ATOM 785 O O . GLU A 1 94 ? -3.196 -1.427 15.519 1.00 88.62 94 GLU A O 1
ATOM 790 N N . GLU A 1 95 ? -2.377 -2.638 13.821 1.00 87.06 95 GLU A N 1
ATOM 791 C CA . GLU A 1 95 ? -1.164 -3.073 14.528 1.00 87.06 95 GLU A CA 1
ATOM 792 C C . GLU A 1 95 ? -0.320 -1.896 15.051 1.00 87.06 95 GLU A C 1
ATOM 794 O O . GLU A 1 95 ? 0.254 -1.967 16.141 1.00 87.06 95 GLU A O 1
ATOM 799 N N . ARG A 1 96 ? -0.242 -0.795 14.293 1.00 84.19 96 ARG A N 1
ATOM 800 C CA . ARG A 1 96 ? 0.536 0.398 14.671 1.00 84.19 96 ARG A CA 1
ATOM 801 C C . ARG A 1 96 ? -0.207 1.286 15.662 1.00 84.19 96 ARG A C 1
ATOM 803 O O . ARG A 1 96 ? 0.416 1.783 16.598 1.00 84.19 96 ARG A O 1
ATOM 810 N N . SER A 1 97 ? -1.516 1.448 15.492 1.00 72.88 97 SER A N 1
ATOM 811 C CA . SER A 1 97 ? -2.365 2.225 16.397 1.00 72.88 97 SER A CA 1
ATOM 812 C C . SER A 1 97 ? -2.460 1.579 17.780 1.00 72.88 97 SER A C 1
ATOM 814 O O . SER A 1 97 ? -2.368 2.279 18.782 1.00 72.88 97 SER A O 1
ATOM 816 N N . VAL A 1 98 ? -2.554 0.246 17.859 1.00 63.09 98 VAL A N 1
ATOM 817 C CA . VAL A 1 98 ? -2.574 -0.487 19.140 1.00 63.09 98 VAL A CA 1
ATOM 818 C C . VAL A 1 98 ? -1.217 -0.420 19.851 1.00 63.09 98 VAL A C 1
ATOM 820 O O . VAL A 1 98 ? -1.170 -0.313 21.074 1.00 63.09 98 VAL A O 1
ATOM 823 N N . ARG A 1 99 ? -0.099 -0.423 19.109 1.00 56.00 99 ARG A N 1
ATOM 824 C CA . ARG A 1 99 ? 1.247 -0.298 19.699 1.00 56.00 99 ARG A CA 1
ATOM 825 C C . ARG A 1 99 ? 1.573 1.110 20.207 1.00 56.00 99 ARG A C 1
ATOM 827 O O . ARG A 1 99 ? 2.298 1.217 21.188 1.00 56.00 99 ARG A O 1
ATOM 834 N N . TRP A 1 100 ? 1.042 2.162 19.582 1.00 52.00 100 TRP A N 1
ATOM 835 C CA . TRP A 1 100 ? 1.185 3.548 20.062 1.00 52.00 100 TRP A CA 1
ATOM 836 C C . TRP A 1 100 ? 0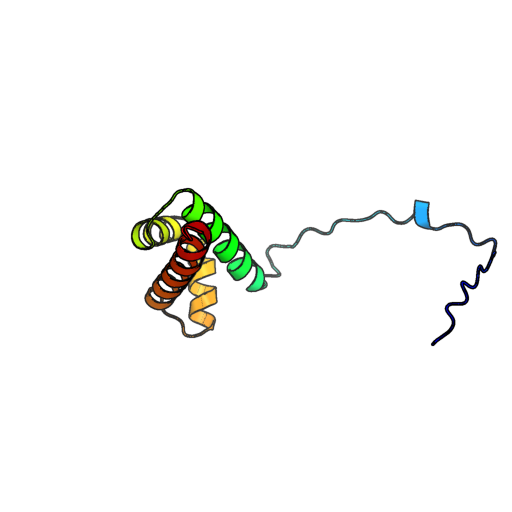.131 3.952 21.103 1.00 52.00 100 TRP A C 1
ATOM 838 O O . TRP A 1 100 ? 0.361 4.879 21.871 1.00 52.00 100 TRP A O 1
ATOM 848 N N . GLY A 1 101 ? -1.012 3.263 21.132 1.00 46.31 101 GLY A N 1
ATOM 849 C CA . GLY A 1 101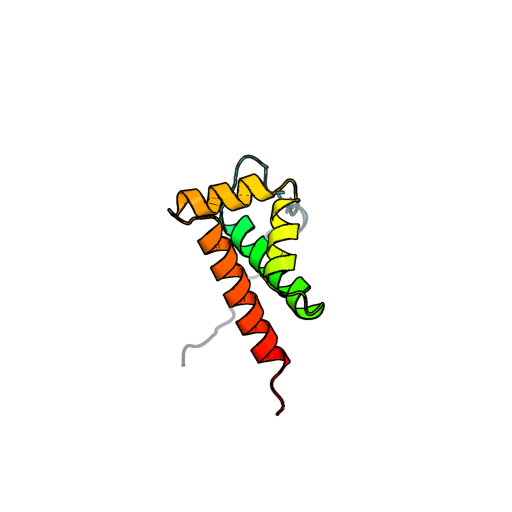 ? -2.115 3.492 22.066 1.00 46.31 101 GLY A CA 1
ATOM 850 C C . GLY A 1 101 ? -2.092 2.610 23.313 1.00 46.31 101 GLY A C 1
ATOM 851 O O . GLY A 1 101 ? -3.089 2.577 24.033 1.00 46.31 101 GLY A O 1
ATOM 852 N N . ARG A 1 102 ? -1.000 1.881 23.589 1.00 35.84 102 ARG A N 1
ATOM 853 C CA . ARG A 1 102 ? -0.866 1.191 24.874 1.00 35.84 102 ARG A CA 1
ATOM 854 C C . ARG A 1 102 ? -0.610 2.241 25.955 1.00 35.84 102 ARG A C 1
ATOM 856 O O . ARG A 1 102 ? 0.500 2.748 26.086 1.00 35.84 102 ARG A O 1
ATOM 863 N N . ALA A 1 103 ? -1.662 2.540 26.715 1.00 37.94 103 ALA A N 1
ATOM 864 C CA . ALA A 1 103 ? -1.513 2.870 28.121 1.00 37.94 103 ALA A CA 1
ATOM 865 C C . ALA A 1 103 ? -0.638 1.777 28.755 1.00 37.94 103 ALA A C 1
ATOM 867 O O . ALA A 1 103 ? -0.977 0.590 28.678 1.00 37.94 103 ALA A O 1
ATOM 868 N N . ILE A 1 104 ? 0.522 2.180 29.268 1.00 42.72 104 ILE A N 1
ATOM 869 C CA . ILE A 1 104 ? 1.169 1.466 30.369 1.00 42.72 104 ILE A CA 1
ATOM 870 C C . ILE A 1 104 ? 0.416 1.883 31.627 1.00 42.72 104 ILE A C 1
ATOM 872 O O . ILE A 1 104 ? 0.139 3.100 31.739 1.00 42.72 104 ILE A O 1
#

pLDDT: mean 77.77, std 18.21, range [35.84, 96.06]

Radius of gyration: 22.88 Å; chains: 1; bounding box: 65×32×46 Å